Protein AF-A0A7Y2DMA3-F1 (afdb_monomer)

Radius of gyration: 17.91 Å; Cα contacts (8 Å, |Δi|>4): 39; chains: 1; bounding box: 34×52×36 Å

Foldseek 3Di:
DDPVVVVVVVVVVVVVVVVVVVVVVVPPPLVPDDPVSSVVLCVVQVVLVFDSVLLVVLVVVVVPPPPPPPPDDDVVSSSVSRVVVVVVVVVD

Secondary structure (DSSP, 8-state):
--HHHHHHHHHHHHHHHHHHHHHHHGGGGGGGS-HHHHHHHHHHHHHTTS-HHHHHHHHHHHHT-TT-TTS---HHHHHHHHHHHHHHHHT-

Solvent-accessible surface area (backbone atoms only — not comparable to full-atom va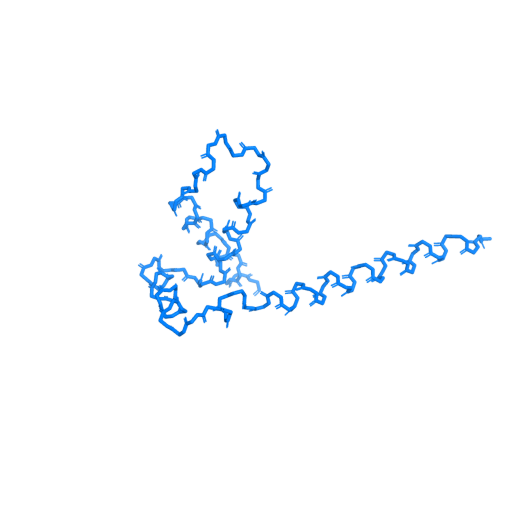lues): 5336 Å² total; per-residue (Å²): 137,64,73,67,60,56,52,53,52,52,52,52,52,52,50,52,50,50,48,50,49,50,56,60,65,52,72,44,69,60,70,73,42,58,72,68,60,36,51,50,48,49,49,52,20,58,76,70,75,35,56,55,67,29,43,54,52,32,47,53,53,60,76,66,44,90,76,58,93,74,79,74,80,59,65,65,62,32,51,57,46,10,44,53,49,48,56,57,54,77,74,103

Sequence (92 aa):
MSAVSAARAADSFSRASELARRLRRRKALHACLGEAAHQDWHRFAATNGVSLNAVLESLAIELNRDDAPNGTVDLAVIIDRSRAIDLLRDRG

pLDDT: mean 73.74, std 16.6, range [48.78, 96.19]

Mean predicted aligned error: 12.56 Å

Structure (mmCIF, N/CA/C/O backbone):
data_AF-A0A7Y2DMA3-F1
#
_entry.id   AF-A0A7Y2DMA3-F1
#
loop_
_atom_site.group_PDB
_atom_site.id
_atom_site.type_symbol
_atom_site.label_atom_id
_atom_site.label_alt_id
_atom_site.label_comp_id
_atom_site.label_asym_id
_atom_site.label_entity_id
_atom_site.label_seq_id
_atom_site.pdbx_PDB_ins_code
_atom_site.Cartn_x
_atom_site.Cartn_y
_atom_site.Cartn_z
_atom_site.occupancy
_atom_site.B_iso_or_equiv
_atom_site.auth_seq_id
_atom_site.auth_comp_id
_atom_site.auth_asym_id
_atom_site.auth_atom_id
_atom_site.pdbx_PDB_model_num
ATOM 1 N N . MET A 1 1 ? -16.789 -41.663 20.327 1.00 50.81 1 MET A N 1
ATOM 2 C CA . MET A 1 1 ? -16.281 -40.410 19.722 1.00 50.81 1 MET A CA 1
ATOM 3 C C . MET A 1 1 ? -15.128 -40.775 18.797 1.00 50.81 1 MET A C 1
ATOM 5 O O . MET A 1 1 ? -14.153 -41.345 19.261 1.00 50.81 1 MET A O 1
ATOM 9 N N . SER A 1 2 ? -15.326 -40.614 17.485 1.00 52.78 2 SER A N 1
ATOM 10 C CA . SER A 1 2 ? -14.548 -41.290 16.432 1.00 52.78 2 SER A CA 1
ATOM 11 C C . SER A 1 2 ? -13.199 -40.614 16.146 1.00 52.78 2 SER A C 1
ATOM 13 O O . SER A 1 2 ? -13.142 -39.394 15.978 1.00 52.78 2 SER A O 1
ATOM 15 N N . ALA A 1 3 ? -12.132 -41.415 16.024 1.00 57.88 3 ALA A N 1
ATOM 16 C CA . ALA A 1 3 ? -10.752 -40.995 15.736 1.00 57.88 3 ALA A CA 1
ATOM 17 C C . ALA A 1 3 ? -10.610 -40.131 14.462 1.00 57.88 3 ALA A C 1
ATOM 19 O O . ALA A 1 3 ? -9.697 -39.315 14.346 1.00 57.88 3 ALA A O 1
ATOM 20 N N . VAL A 1 4 ? -11.567 -40.238 13.536 1.00 58.94 4 VAL A N 1
ATOM 21 C CA . VAL A 1 4 ? -11.628 -39.455 12.290 1.00 58.94 4 VAL A CA 1
ATOM 22 C C . VAL A 1 4 ? -11.849 -37.956 12.550 1.00 58.94 4 VAL A C 1
ATOM 24 O O . VAL A 1 4 ? -11.324 -37.115 11.819 1.00 58.94 4 VAL A O 1
ATOM 27 N N . SER A 1 5 ? -12.583 -37.595 13.610 1.00 55.69 5 SER A N 1
ATOM 28 C CA . SER A 1 5 ? -12.834 -36.187 13.961 1.00 55.69 5 SER A CA 1
ATOM 29 C C . SER A 1 5 ? -11.592 -35.514 14.549 1.00 55.69 5 SER A C 1
ATOM 31 O O . SER A 1 5 ? -11.344 -34.339 14.282 1.00 55.69 5 SER A O 1
ATOM 33 N N . ALA A 1 6 ? -10.787 -36.265 15.305 1.00 55.03 6 ALA A N 1
ATOM 34 C CA . ALA A 1 6 ? -9.524 -35.782 15.858 1.00 55.03 6 ALA A CA 1
ATOM 35 C C . ALA A 1 6 ? -8.471 -35.570 14.754 1.00 55.03 6 ALA A C 1
ATOM 37 O O . ALA A 1 6 ? -7.772 -34.559 14.755 1.00 55.03 6 ALA A O 1
ATOM 38 N N . ALA A 1 7 ? -8.421 -36.463 13.759 1.00 57.09 7 ALA A N 1
ATOM 39 C CA . ALA A 1 7 ? -7.512 -36.340 12.618 1.00 57.09 7 ALA A CA 1
ATOM 40 C C . ALA A 1 7 ? -7.808 -35.107 11.740 1.00 57.09 7 ALA A C 1
ATOM 42 O O . ALA A 1 7 ? -6.887 -34.400 11.334 1.00 57.09 7 ALA A O 1
ATOM 43 N N . ARG A 1 8 ? -9.089 -34.787 11.494 1.00 51.34 8 ARG A N 1
ATOM 44 C CA . ARG A 1 8 ? -9.482 -33.573 10.749 1.00 51.34 8 ARG A CA 1
ATOM 45 C C . ARG A 1 8 ? -9.157 -32.277 11.498 1.00 51.34 8 ARG A C 1
ATOM 47 O O . ARG A 1 8 ? -8.752 -31.296 10.872 1.00 51.34 8 ARG A O 1
ATOM 54 N N . ALA A 1 9 ? -9.308 -32.270 12.822 1.00 51.28 9 ALA A N 1
ATOM 55 C CA . ALA A 1 9 ? -8.950 -31.122 13.654 1.00 51.28 9 ALA A CA 1
ATOM 56 C C . ALA A 1 9 ? -7.430 -30.871 13.657 1.00 51.28 9 ALA A C 1
ATOM 58 O O . ALA A 1 9 ? -6.993 -29.727 13.534 1.00 51.28 9 ALA A O 1
ATOM 59 N N . ALA A 1 10 ? -6.626 -31.938 13.709 1.00 56.50 10 ALA A N 1
ATOM 60 C CA . ALA A 1 10 ? -5.168 -31.854 13.633 1.00 56.50 10 ALA A CA 1
ATOM 61 C C . ALA A 1 10 ? -4.671 -31.340 12.266 1.00 56.50 10 ALA A C 1
ATOM 63 O O . ALA A 1 10 ? -3.798 -30.473 12.223 1.00 56.50 10 ALA A O 1
ATOM 64 N N . ASP A 1 11 ? -5.266 -31.794 11.154 1.00 63.44 11 ASP A N 1
ATOM 65 C CA . ASP A 1 11 ? -4.929 -31.312 9.801 1.00 63.44 11 ASP A CA 1
ATOM 66 C C . ASP A 1 11 ? -5.259 -29.817 9.627 1.00 63.44 11 ASP A C 1
ATOM 68 O O . ASP A 1 11 ? -4.475 -29.045 9.071 1.00 63.44 11 ASP A O 1
ATOM 72 N N . SER A 1 12 ? -6.381 -29.373 10.198 1.00 50.47 12 SER A N 1
ATOM 73 C CA . SER A 1 12 ? -6.809 -27.967 10.163 1.00 50.47 12 SER A CA 1
ATOM 74 C C . SER A 1 12 ? -5.853 -27.050 10.939 1.00 50.47 12 SER A C 1
ATOM 76 O O . SER A 1 12 ? -5.512 -25.964 10.467 1.00 50.47 12 SER A O 1
ATOM 78 N N . PHE A 1 13 ? -5.355 -27.504 12.094 1.00 53.16 13 PHE A N 1
ATOM 79 C CA . PHE A 1 13 ? -4.369 -26.772 12.895 1.00 53.16 13 PHE A CA 1
ATOM 80 C C . PHE A 1 13 ? -2.984 -26.726 12.223 1.00 53.16 13 PHE A C 1
ATOM 82 O O . PHE A 1 13 ? -2.313 -25.689 12.237 1.00 53.16 13 PHE A O 1
ATOM 89 N N . SER A 1 14 ? -2.576 -27.815 11.561 1.00 64.81 14 SER A N 1
ATOM 90 C CA . SER A 1 14 ? -1.334 -27.871 10.774 1.00 64.81 14 SER A CA 1
ATOM 91 C C . SER A 1 14 ? -1.369 -26.890 9.600 1.00 64.81 14 SER A C 1
ATOM 93 O O . SER A 1 14 ? -0.444 -26.104 9.397 1.00 64.81 14 SER A O 1
ATOM 95 N N . ARG A 1 15 ? -2.489 -26.840 8.869 1.00 55.88 15 ARG A N 1
ATOM 96 C CA . ARG A 1 15 ? -2.674 -25.877 7.775 1.00 55.88 15 ARG A CA 1
ATOM 97 C C . ARG A 1 15 ? -2.707 -24.437 8.277 1.00 55.88 15 ARG A C 1
ATOM 99 O O . ARG A 1 15 ? -2.059 -23.585 7.678 1.00 55.88 15 ARG A O 1
ATOM 106 N N . ALA A 1 16 ? -3.399 -24.156 9.382 1.00 50.84 16 ALA A N 1
ATOM 107 C CA . ALA A 1 16 ? -3.456 -22.815 9.966 1.00 50.84 16 ALA A CA 1
ATOM 108 C C . ALA A 1 16 ? -2.079 -22.322 10.449 1.00 50.84 16 ALA A C 1
ATOM 110 O O . ALA A 1 16 ? -1.723 -21.164 10.231 1.00 50.84 16 ALA A O 1
ATOM 111 N N . SER A 1 17 ? -1.270 -23.200 11.048 1.00 54.59 17 SER A N 1
ATOM 112 C CA . SER A 1 17 ? 0.086 -22.877 11.513 1.00 54.59 17 SER A CA 1
ATOM 113 C C . SER A 1 17 ? 1.093 -22.741 10.365 1.00 54.59 17 SER A C 1
ATOM 115 O O . SER A 1 17 ? 1.923 -21.832 10.385 1.00 54.59 17 SER A O 1
ATOM 117 N N . GLU A 1 18 ? 0.983 -23.552 9.311 1.00 57.41 18 GLU A N 1
ATOM 118 C CA . GLU A 1 18 ? 1.750 -23.390 8.071 1.00 57.41 18 GLU A CA 1
ATOM 119 C C . GLU A 1 18 ? 1.392 -22.078 7.361 1.00 57.41 18 GLU A C 1
ATOM 121 O O . GLU A 1 18 ? 2.281 -21.350 6.913 1.00 57.41 18 GLU A O 1
ATOM 126 N N . LEU A 1 19 ? 0.106 -21.730 7.311 1.00 55.25 19 LEU A N 1
ATOM 127 C CA . LEU A 1 19 ? -0.379 -20.489 6.718 1.00 55.25 19 LEU A CA 1
ATOM 128 C C . LEU A 1 19 ? 0.079 -19.284 7.549 1.00 55.25 19 LEU A C 1
ATOM 130 O O . LEU A 1 19 ? 0.646 -18.354 6.987 1.00 55.25 19 LEU A O 1
ATOM 134 N N . ALA A 1 20 ? 0.002 -19.346 8.881 1.00 52.31 20 ALA A N 1
ATOM 135 C CA . ALA A 1 20 ? 0.574 -18.338 9.774 1.00 52.31 20 ALA A CA 1
ATOM 136 C C . ALA A 1 20 ? 2.102 -18.221 9.630 1.00 52.31 20 ALA A C 1
ATOM 138 O O . ALA A 1 20 ? 2.640 -17.116 9.660 1.00 52.31 20 ALA A O 1
ATOM 139 N N . ARG A 1 21 ? 2.825 -19.328 9.418 1.00 54.00 21 ARG A N 1
ATOM 140 C CA . ARG A 1 21 ? 4.276 -19.334 9.165 1.00 54.00 21 ARG A CA 1
ATOM 141 C C . ARG A 1 21 ? 4.617 -18.739 7.798 1.00 54.00 21 ARG A C 1
ATOM 143 O O . ARG A 1 21 ? 5.582 -17.987 7.698 1.00 54.00 21 ARG A O 1
ATOM 150 N N . ARG A 1 22 ? 3.824 -19.020 6.760 1.00 55.94 22 ARG A N 1
ATOM 151 C CA . ARG A 1 22 ? 3.944 -18.402 5.428 1.00 55.94 22 ARG A CA 1
ATOM 152 C C . ARG A 1 22 ? 3.619 -16.913 5.477 1.00 55.94 22 ARG A C 1
ATOM 154 O O . ARG A 1 22 ? 4.384 -16.132 4.933 1.00 55.94 22 ARG A O 1
ATOM 161 N N . LEU A 1 23 ? 2.572 -16.506 6.192 1.00 52.12 23 LEU A N 1
ATOM 162 C CA . LEU A 1 23 ? 2.242 -15.100 6.439 1.00 52.12 23 LEU A CA 1
ATOM 163 C C . LEU A 1 23 ? 3.333 -14.396 7.269 1.00 52.12 23 LEU A C 1
ATOM 165 O O . LEU A 1 23 ? 3.701 -13.269 6.961 1.00 52.12 23 LEU A O 1
ATOM 169 N N . ARG A 1 24 ? 3.945 -15.075 8.251 1.00 53.28 24 ARG A N 1
ATOM 170 C CA . ARG A 1 24 ? 5.125 -14.568 8.979 1.00 53.28 24 ARG A CA 1
ATOM 171 C C . ARG A 1 24 ? 6.388 -14.508 8.115 1.00 53.28 24 ARG A C 1
ATOM 173 O O . ARG A 1 24 ? 7.225 -13.657 8.371 1.00 53.28 24 ARG A O 1
ATOM 180 N N . ARG A 1 25 ? 6.539 -15.368 7.101 1.00 52.44 25 ARG A N 1
ATOM 181 C CA . ARG A 1 25 ? 7.618 -15.290 6.094 1.00 52.44 25 ARG A CA 1
ATOM 182 C C . ARG A 1 25 ? 7.341 -14.254 5.001 1.00 52.44 25 ARG A C 1
ATOM 184 O O . ARG A 1 25 ? 8.285 -13.711 4.449 1.00 52.44 25 ARG A O 1
ATOM 191 N N . ARG A 1 26 ? 6.074 -13.900 4.755 1.00 50.03 26 ARG A N 1
ATOM 192 C CA . ARG A 1 26 ? 5.668 -12.716 3.974 1.00 50.03 26 ARG A CA 1
ATOM 193 C C . ARG A 1 26 ? 5.964 -11.392 4.692 1.00 50.03 26 ARG A C 1
ATOM 195 O O . ARG A 1 26 ? 5.640 -10.346 4.141 1.00 50.03 26 ARG A O 1
ATOM 202 N N . LYS A 1 27 ? 6.588 -11.403 5.883 1.00 49.56 27 LYS A N 1
ATOM 203 C CA . LYS A 1 27 ? 6.879 -10.185 6.660 1.00 49.56 27 LYS A CA 1
ATOM 204 C C . LYS A 1 27 ? 7.768 -9.155 5.969 1.00 49.56 27 LYS A C 1
ATOM 206 O O . LYS A 1 27 ? 7.847 -8.054 6.489 1.00 49.56 27 LYS A O 1
ATOM 211 N N . ALA A 1 28 ? 8.350 -9.434 4.808 1.00 62.62 28 ALA A N 1
ATOM 212 C CA . ALA A 1 28 ? 8.791 -8.353 3.941 1.00 62.62 28 ALA A CA 1
ATOM 213 C C . ALA A 1 28 ? 8.920 -8.826 2.492 1.00 62.62 28 ALA A C 1
ATOM 215 O O . ALA A 1 28 ? 10.020 -9.077 2.015 1.00 62.62 28 ALA A O 1
ATOM 216 N N . LEU A 1 29 ? 7.805 -8.915 1.755 1.00 59.38 29 LEU A N 1
ATOM 217 C CA . LEU A 1 29 ? 7.885 -8.975 0.283 1.00 59.38 29 LEU A CA 1
ATOM 218 C C . LEU A 1 29 ? 8.750 -7.822 -0.269 1.00 59.38 29 LEU A C 1
ATOM 220 O O . LEU A 1 29 ? 9.497 -8.015 -1.221 1.00 59.38 29 LEU A O 1
ATOM 224 N N . HIS A 1 30 ? 8.725 -6.662 0.396 1.00 62.94 30 HIS A N 1
ATOM 225 C CA . HIS A 1 30 ? 9.582 -5.517 0.090 1.00 62.94 30 HIS A CA 1
ATOM 226 C C . HIS A 1 30 ? 11.075 -5.732 0.410 1.00 62.94 30 HIS A C 1
ATOM 228 O O . HIS A 1 30 ? 11.902 -5.069 -0.199 1.00 62.94 30 HIS A O 1
ATOM 234 N N . ALA A 1 31 ? 11.447 -6.666 1.295 1.00 63.59 31 ALA A N 1
ATOM 235 C CA . ALA A 1 31 ? 12.854 -7.004 1.559 1.00 63.59 31 ALA A CA 1
ATOM 236 C C . ALA A 1 31 ? 13.445 -7.957 0.509 1.00 63.59 31 ALA A C 1
ATOM 238 O O . ALA A 1 31 ? 14.647 -8.204 0.505 1.00 63.59 31 ALA A O 1
ATOM 239 N N . CYS A 1 32 ? 12.612 -8.510 -0.377 1.00 63.72 32 CYS A N 1
ATOM 240 C CA . CYS A 1 32 ? 13.075 -9.238 -1.5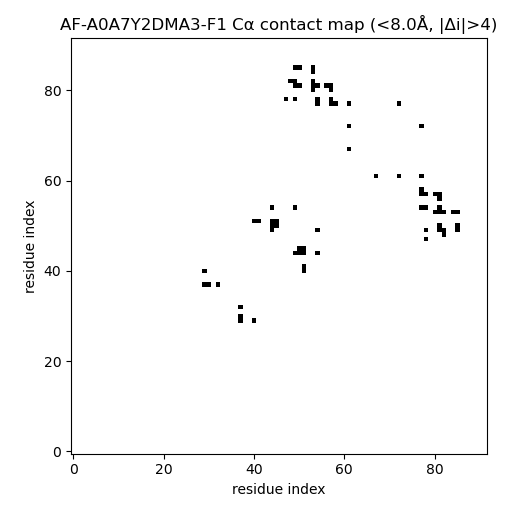57 1.00 63.72 32 CYS A CA 1
ATOM 241 C C . CYS A 1 32 ? 13.362 -8.302 -2.745 1.00 63.72 32 CYS A C 1
ATOM 243 O O . CYS A 1 32 ? 13.760 -8.778 -3.807 1.00 63.72 32 CYS A O 1
ATOM 245 N N . LEU A 1 33 ? 13.143 -6.992 -2.586 1.00 74.62 33 LEU A N 1
ATOM 246 C CA . LEU A 1 33 ? 13.501 -5.981 -3.574 1.00 74.62 33 LEU A CA 1
ATOM 247 C C . LEU A 1 33 ? 14.985 -5.621 -3.441 1.00 74.62 33 LEU A C 1
ATOM 249 O O . LEU A 1 33 ? 15.552 -5.666 -2.351 1.00 74.62 33 LEU A O 1
ATOM 253 N N . GLY A 1 34 ? 15.615 -5.226 -4.549 1.00 80.38 34 GLY A N 1
ATOM 254 C CA . GLY A 1 34 ? 16.927 -4.580 -4.480 1.00 80.38 34 GLY A CA 1
ATOM 255 C C . GLY A 1 34 ? 16.849 -3.276 -3.678 1.00 80.38 34 GLY A C 1
ATOM 256 O O . GLY A 1 34 ? 15.798 -2.637 -3.646 1.00 80.38 34 GLY A O 1
ATOM 257 N N . GLU A 1 35 ? 17.962 -2.860 -3.071 1.00 83.56 35 GLU A N 1
ATOM 258 C CA . GLU A 1 35 ? 18.026 -1.703 -2.160 1.00 83.56 35 GLU A CA 1
ATOM 259 C C . GLU A 1 35 ? 17.377 -0.434 -2.739 1.00 83.56 35 GLU A C 1
ATOM 261 O O . GLU A 1 35 ? 16.588 0.225 -2.068 1.00 83.56 35 GLU A O 1
ATOM 266 N N . ALA A 1 36 ? 17.627 -0.128 -4.016 1.00 83.25 36 ALA A N 1
ATOM 267 C CA . ALA A 1 36 ? 17.025 1.028 -4.683 1.00 83.25 36 ALA A CA 1
ATOM 268 C C . ALA A 1 36 ? 15.488 0.940 -4.735 1.00 83.25 36 ALA A C 1
ATOM 270 O O . ALA A 1 36 ? 14.793 1.876 -4.349 1.00 83.25 36 ALA A O 1
ATOM 271 N N . ALA A 1 37 ? 14.951 -0.215 -5.136 1.00 84.12 37 ALA A N 1
ATOM 272 C CA . ALA A 1 37 ? 13.509 -0.433 -5.197 1.00 84.12 37 ALA A CA 1
ATOM 273 C C . ALA A 1 37 ? 12.876 -0.433 -3.796 1.00 84.12 37 ALA A C 1
ATOM 275 O O . ALA A 1 37 ? 11.783 0.095 -3.610 1.00 84.12 37 ALA A O 1
ATOM 276 N N . HIS A 1 38 ? 13.576 -0.969 -2.797 1.00 83.56 38 HIS A N 1
ATOM 277 C CA . HIS A 1 38 ? 13.144 -0.912 -1.406 1.00 83.56 38 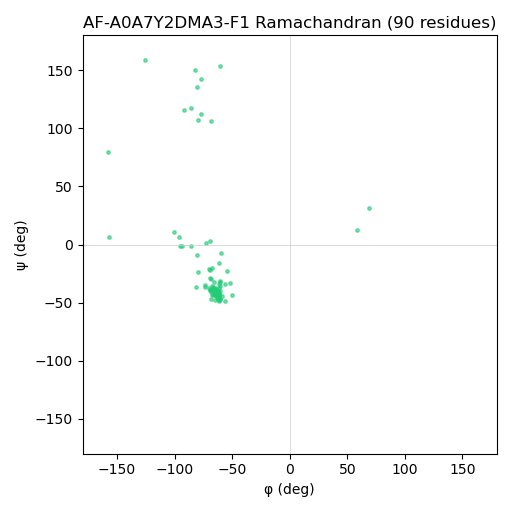HIS A CA 1
ATOM 278 C C . HIS A 1 38 ? 13.017 0.540 -0.909 1.00 83.56 38 HIS A C 1
ATOM 280 O O . HIS A 1 38 ? 11.982 0.921 -0.354 1.00 83.56 38 HIS A O 1
ATOM 286 N N . GLN A 1 39 ? 14.021 1.380 -1.178 1.00 87.12 39 GLN A N 1
ATOM 287 C CA . GLN A 1 39 ? 14.001 2.800 -0.822 1.00 87.12 39 GLN A CA 1
ATOM 288 C C . GLN A 1 39 ? 12.913 3.582 -1.562 1.00 87.12 39 GLN A C 1
ATOM 290 O O . GLN A 1 39 ? 12.259 4.430 -0.956 1.00 87.12 39 GLN A O 1
ATOM 295 N N . ASP A 1 40 ? 12.677 3.292 -2.842 1.00 91.12 40 ASP A N 1
ATOM 296 C CA . ASP A 1 40 ? 11.635 3.965 -3.620 1.00 91.12 40 ASP A CA 1
ATOM 297 C C . ASP A 1 40 ? 10.233 3.656 -3.087 1.00 91.12 40 ASP A C 1
AT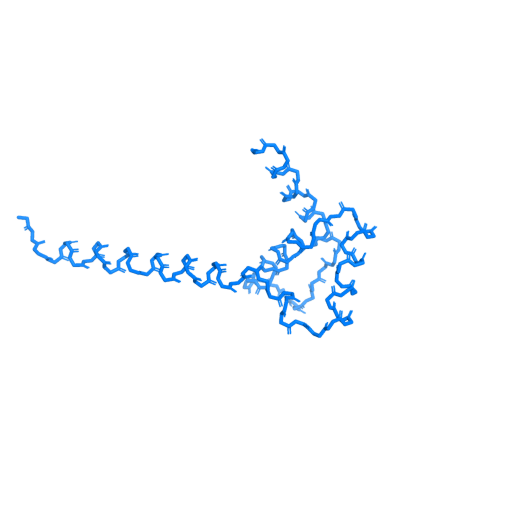OM 299 O O . ASP A 1 40 ? 9.398 4.556 -2.988 1.00 91.12 40 ASP A O 1
ATOM 303 N N . TRP A 1 41 ? 9.981 2.418 -2.657 1.00 89.00 41 TRP A N 1
ATOM 304 C CA . TRP A 1 41 ? 8.713 2.041 -2.028 1.00 89.00 41 TRP A CA 1
ATOM 305 C C . TRP A 1 41 ? 8.521 2.722 -0.669 1.00 89.00 41 TRP A C 1
ATOM 307 O O . TRP A 1 41 ? 7.424 3.192 -0.358 1.00 89.00 41 TRP A O 1
ATOM 317 N N . HIS A 1 42 ? 9.588 2.839 0.125 1.00 91.44 42 HIS A N 1
ATOM 318 C CA . HIS A 1 42 ? 9.558 3.615 1.364 1.00 91.44 42 HIS A CA 1
ATOM 319 C C . HIS A 1 42 ? 9.300 5.103 1.111 1.00 91.44 42 HIS A C 1
ATOM 321 O O . HIS A 1 42 ? 8.467 5.701 1.794 1.00 91.44 42 HIS A O 1
ATOM 327 N N . ARG A 1 43 ? 9.966 5.693 0.112 1.00 93.94 43 ARG A N 1
ATOM 328 C CA . ARG A 1 43 ? 9.754 7.088 -0.289 1.00 93.94 43 ARG A CA 1
ATOM 329 C C . ARG A 1 43 ? 8.313 7.303 -0.737 1.00 93.94 43 ARG A C 1
ATOM 331 O O . ARG A 1 43 ? 7.676 8.234 -0.265 1.00 93.94 43 ARG A O 1
ATOM 338 N N . PHE A 1 44 ? 7.783 6.415 -1.577 1.00 93.00 44 PHE A N 1
ATOM 339 C CA . PHE A 1 44 ? 6.397 6.461 -2.034 1.00 93.00 44 PHE A CA 1
ATOM 340 C C . PHE A 1 44 ? 5.403 6.452 -0.865 1.00 93.00 44 PHE A C 1
ATOM 342 O O . PHE A 1 44 ? 4.505 7.294 -0.814 1.00 93.00 44 PHE A O 1
ATOM 349 N N . ALA A 1 45 ? 5.574 5.537 0.091 1.00 92.69 45 ALA A N 1
ATOM 350 C CA . ALA A 1 45 ? 4.702 5.450 1.257 1.00 92.69 45 ALA A CA 1
ATOM 351 C C . ALA A 1 45 ? 4.769 6.737 2.104 1.00 92.69 45 ALA A C 1
ATOM 353 O O . ALA A 1 45 ? 3.736 7.332 2.418 1.00 92.69 45 ALA A O 1
ATOM 354 N N . ALA A 1 46 ? 5.984 7.232 2.367 1.00 94.56 46 ALA A N 1
ATOM 355 C CA . ALA A 1 46 ? 6.209 8.467 3.115 1.00 94.56 46 ALA A CA 1
ATOM 356 C C . ALA A 1 46 ? 5.595 9.699 2.427 1.00 94.56 46 ALA A C 1
ATOM 358 O O . ALA A 1 46 ? 4.933 10.497 3.086 1.00 94.56 46 ALA A O 1
ATOM 359 N N . THR A 1 47 ? 5.743 9.833 1.105 1.00 96.19 47 THR A N 1
ATOM 360 C CA . THR A 1 47 ? 5.152 10.933 0.323 1.00 96.19 47 THR A CA 1
ATOM 361 C C . THR A 1 47 ? 3.626 10.961 0.418 1.00 96.19 47 THR A C 1
ATOM 363 O O . THR A 1 47 ? 3.032 12.035 0.392 1.00 96.19 47 THR A O 1
ATOM 366 N N . ASN A 1 48 ? 2.985 9.801 0.565 1.00 94.38 48 ASN A N 1
ATOM 367 C CA . ASN A 1 48 ? 1.529 9.690 0.663 1.00 94.38 48 ASN A CA 1
ATOM 368 C C . ASN A 1 48 ? 1.001 9.680 2.110 1.00 94.38 48 ASN A C 1
ATOM 370 O O . ASN A 1 48 ? -0.217 9.628 2.313 1.00 94.38 48 ASN A O 1
ATOM 374 N N . GLY A 1 49 ? 1.897 9.751 3.101 1.00 94.94 49 GLY A N 1
ATOM 375 C CA . GLY A 1 49 ? 1.553 9.745 4.523 1.00 94.94 49 GLY A CA 1
ATOM 376 C C . GLY A 1 49 ? 0.998 8.407 5.015 1.00 94.94 49 GLY A C 1
ATOM 377 O O . GLY A 1 49 ? 0.144 8.399 5.896 1.00 94.94 49 GLY A O 1
ATOM 378 N N . VAL A 1 50 ? 1.436 7.291 4.426 1.00 95.12 50 VAL A N 1
ATOM 379 C CA . VAL A 1 50 ? 0.995 5.931 4.781 1.00 95.12 50 VAL A CA 1
ATOM 380 C C . VAL A 1 50 ? 2.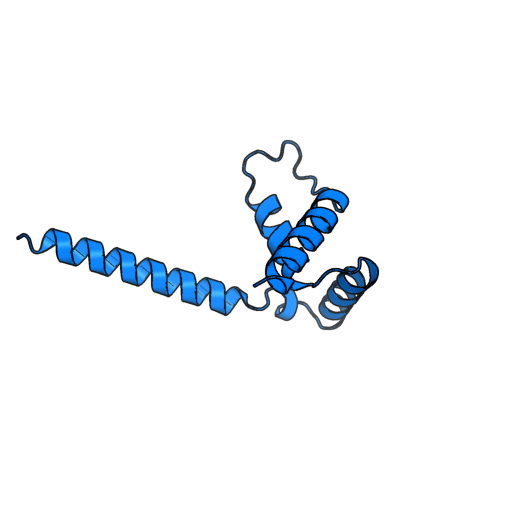188 5.035 5.099 1.00 95.12 50 VAL A C 1
ATOM 382 O O . VAL A 1 50 ? 3.314 5.292 4.668 1.00 95.12 50 VAL A O 1
ATOM 385 N N . SER A 1 51 ? 1.960 3.952 5.837 1.00 92.44 51 SER A N 1
ATOM 386 C CA . SER A 1 51 ? 2.982 2.940 6.078 1.00 92.44 51 SER A CA 1
ATOM 387 C C . SER A 1 51 ? 3.162 2.036 4.856 1.00 92.44 51 SER A C 1
ATOM 389 O O . SER A 1 51 ? 2.202 1.626 4.198 1.00 92.44 51 SER A O 1
ATOM 391 N N . LEU A 1 52 ? 4.410 1.646 4.572 1.00 90.44 52 LEU A N 1
ATOM 392 C CA . LEU A 1 52 ? 4.717 0.689 3.501 1.00 90.44 52 LEU A CA 1
ATOM 393 C C . LEU A 1 52 ? 3.964 -0.642 3.690 1.00 90.44 52 LEU A C 1
ATOM 395 O O . LEU A 1 52 ? 3.545 -1.275 2.722 1.00 90.44 52 LEU A O 1
ATOM 399 N N . ASN A 1 53 ? 3.752 -1.056 4.941 1.00 89.25 53 ASN A N 1
ATOM 400 C CA . ASN A 1 53 ? 3.016 -2.278 5.236 1.00 89.25 53 ASN A CA 1
ATOM 401 C C . ASN A 1 53 ? 1.524 -2.160 4.867 1.00 89.25 53 ASN A C 1
ATOM 403 O O . ASN A 1 53 ? 0.956 -3.105 4.329 1.00 89.25 53 ASN A O 1
ATOM 407 N N . ALA A 1 54 ? 0.893 -1.004 5.099 1.00 89.94 54 ALA A N 1
ATOM 408 C CA . ALA A 1 54 ? -0.487 -0.762 4.677 1.00 89.94 54 ALA A CA 1
ATOM 409 C C . ALA A 1 54 ? -0.643 -0.705 3.146 1.00 89.94 54 ALA A C 1
ATOM 411 O O . ALA A 1 54 ? -1.626 -1.228 2.614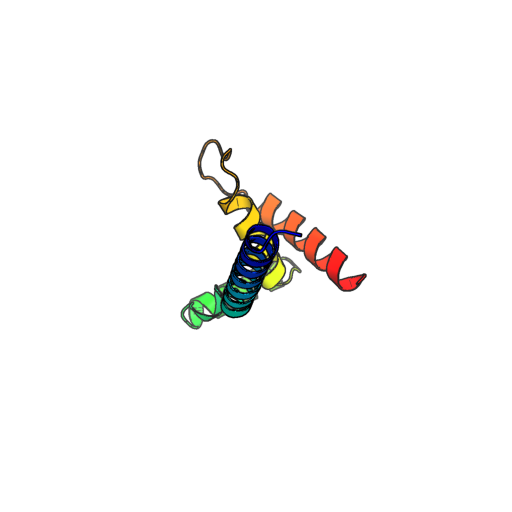 1.00 89.94 54 ALA A O 1
ATOM 412 N N . VAL A 1 55 ? 0.353 -0.161 2.435 1.00 90.62 55 VAL A N 1
ATOM 413 C CA . VAL A 1 55 ? 0.407 -0.185 0.960 1.00 90.62 55 VAL A CA 1
ATOM 414 C C . VAL A 1 55 ? 0.450 -1.618 0.436 1.00 90.62 55 VAL A C 1
ATOM 416 O O . VAL A 1 55 ? -0.340 -1.987 -0.432 1.00 90.62 55 VAL A O 1
ATOM 419 N N . LEU A 1 56 ? 1.330 -2.452 0.994 1.00 87.94 56 LEU A N 1
ATOM 420 C CA . LEU A 1 56 ? 1.460 -3.856 0.599 1.00 87.94 56 LEU A CA 1
ATOM 421 C C . LEU A 1 56 ? 0.191 -4.667 0.866 1.00 87.94 56 LEU A C 1
ATOM 423 O O . LEU A 1 56 ? -0.190 -5.497 0.043 1.00 87.94 56 LEU A O 1
ATOM 427 N N . GLU A 1 57 ? -0.477 -4.427 1.991 1.00 86.81 57 GLU A N 1
ATOM 428 C CA . GLU A 1 57 ? -1.742 -5.094 2.308 1.00 86.81 57 GLU A CA 1
ATOM 429 C C . GLU A 1 57 ? -2.874 -4.649 1.384 1.00 86.81 57 GLU A C 1
ATOM 431 O O . GLU A 1 57 ? -3.623 -5.490 0.889 1.00 86.81 57 GLU A O 1
ATOM 436 N N . SER A 1 58 ? -2.955 -3.355 1.072 1.00 89.06 58 SER A N 1
ATOM 437 C CA . SER A 1 58 ? -3.935 -2.832 0.116 1.00 89.06 58 SER A CA 1
ATOM 438 C C . SER A 1 58 ? -3.736 -3.424 -1.279 1.00 89.06 58 SER A C 1
ATOM 440 O O . SER A 1 58 ? -4.707 -3.864 -1.896 1.00 89.06 58 SER A O 1
ATOM 442 N N . LEU A 1 59 ? -2.482 -3.506 -1.741 1.00 85.94 59 LEU A N 1
ATOM 443 C CA . LEU A 1 59 ? -2.120 -4.146 -3.008 1.00 85.94 59 LEU A CA 1
ATOM 444 C C . LEU A 1 59 ? -2.457 -5.635 -3.004 1.00 85.94 59 LEU A C 1
ATOM 446 O O . LEU A 1 59 ? -3.009 -6.135 -3.977 1.00 85.94 59 LEU A O 1
ATOM 450 N N . ALA A 1 60 ? -2.173 -6.347 -1.912 1.00 83.56 60 ALA A N 1
ATOM 451 C CA . ALA A 1 60 ? -2.521 -7.758 -1.800 1.00 83.56 60 ALA A CA 1
ATOM 452 C C . ALA A 1 60 ? -4.037 -7.984 -1.902 1.00 83.56 60 ALA A C 1
ATOM 454 O O . ALA A 1 60 ? -4.455 -8.982 -2.478 1.00 83.56 60 ALA A O 1
ATOM 455 N N . ILE A 1 61 ? -4.863 -7.078 -1.373 1.00 82.88 61 ILE A N 1
ATOM 456 C CA . ILE A 1 61 ? -6.323 -7.172 -1.506 1.00 82.88 61 ILE A CA 1
ATOM 457 C C . ILE A 1 61 ? -6.752 -6.948 -2.960 1.00 82.88 61 ILE A C 1
ATOM 459 O O . ILE A 1 61 ? -7.541 -7.735 -3.470 1.00 82.88 61 ILE A O 1
ATOM 463 N N . GLU A 1 62 ? -6.229 -5.921 -3.637 1.00 81.12 62 GLU A N 1
ATOM 464 C CA . GLU A 1 62 ? -6.577 -5.672 -5.047 1.00 81.12 62 GLU A CA 1
ATOM 465 C C . GLU A 1 62 ? -6.098 -6.794 -5.976 1.00 81.12 62 GLU A C 1
ATOM 467 O O . GLU A 1 62 ? -6.836 -7.208 -6.860 1.00 81.12 62 GLU A O 1
ATOM 472 N N . LEU A 1 63 ? -4.907 -7.353 -5.747 1.00 76.50 63 LEU A N 1
ATOM 473 C CA . LEU A 1 63 ? -4.380 -8.461 -6.552 1.00 76.50 63 LEU A CA 1
ATOM 474 C C . LEU A 1 63 ? -5.127 -9.787 -6.337 1.00 76.50 63 LEU A C 1
ATOM 476 O O . LEU A 1 63 ? -5.033 -10.669 -7.183 1.00 76.50 63 LEU A O 1
ATOM 480 N N . ASN A 1 64 ? -5.839 -9.944 -5.216 1.00 74.56 64 ASN A N 1
ATOM 481 C CA . ASN A 1 64 ? -6.683 -11.114 -4.940 1.00 74.56 64 ASN A CA 1
ATOM 482 C C . ASN A 1 64 ? -8.160 -10.883 -5.304 1.00 74.56 64 ASN A C 1
ATOM 484 O O . ASN A 1 64 ? -9.000 -11.720 -4.978 1.00 74.56 64 ASN A O 1
ATOM 488 N N . ARG A 1 65 ? -8.513 -9.753 -5.931 1.00 72.81 65 ARG A N 1
ATOM 489 C CA . ARG A 1 65 ? -9.862 -9.557 -6.467 1.00 72.81 65 ARG A CA 1
ATOM 490 C C . ARG A 1 65 ? -9.974 -10.275 -7.808 1.00 72.81 65 ARG A C 1
ATOM 492 O O . ARG A 1 65 ? -9.463 -9.791 -8.812 1.00 72.81 65 ARG A O 1
ATOM 499 N N . ASP A 1 66 ? -10.700 -11.390 -7.809 1.00 62.97 66 ASP A N 1
ATOM 500 C CA . ASP A 1 66 ? -11.015 -12.173 -9.013 1.00 62.97 66 ASP A CA 1
ATOM 501 C C . ASP A 1 66 ? -11.837 -11.376 -10.054 1.00 62.97 66 ASP A C 1
ATOM 503 O O . ASP A 1 66 ? -11.872 -11.736 -11.227 1.00 62.97 66 ASP A O 1
ATOM 507 N N . ASP A 1 67 ? -12.440 -10.252 -9.645 1.00 57.28 67 ASP A N 1
ATOM 508 C CA . ASP A 1 67 ? -13.376 -9.457 -10.449 1.00 57.28 67 ASP A CA 1
ATOM 509 C C . ASP A 1 67 ? -12.769 -8.199 -11.102 1.00 57.28 67 ASP A C 1
ATOM 511 O O . ASP A 1 67 ? -13.514 -7.350 -11.592 1.00 57.28 67 ASP A O 1
ATOM 515 N N . ALA A 1 68 ? -11.444 -8.004 -11.098 1.00 56.94 68 ALA A N 1
ATOM 516 C CA . ALA A 1 68 ? -10.843 -6.798 -11.683 1.00 56.94 68 ALA A CA 1
ATOM 517 C C . ALA A 1 68 ? -11.005 -6.799 -13.224 1.00 56.94 68 ALA A C 1
ATOM 519 O O . ALA A 1 68 ? -10.262 -7.518 -13.899 1.00 56.94 68 ALA A O 1
ATOM 520 N N . PRO A 1 69 ? -11.893 -5.983 -13.837 1.00 52.06 69 PRO A N 1
ATOM 521 C CA . PRO A 1 69 ? -12.324 -6.211 -15.222 1.00 52.06 69 PRO A CA 1
ATOM 522 C C . PRO A 1 69 ? -11.259 -5.874 -16.288 1.00 52.06 69 PRO A C 1
ATOM 524 O O . PRO A 1 69 ? -11.523 -5.953 -17.486 1.00 52.06 69 PRO A O 1
ATOM 527 N N . ASN A 1 70 ? -10.056 -5.445 -15.884 1.00 57.41 70 ASN A N 1
ATOM 528 C CA . ASN A 1 70 ? -9.041 -4.886 -16.784 1.00 57.41 70 ASN A CA 1
ATOM 529 C C . ASN A 1 70 ? -7.603 -4.982 -16.231 1.00 57.41 70 ASN A C 1
ATOM 531 O O . ASN A 1 70 ? -6.701 -4.354 -16.784 1.00 57.41 70 ASN A O 1
ATOM 535 N N . GLY A 1 71 ? -7.376 -5.658 -15.095 1.00 60.03 71 GLY A N 1
ATOM 536 C CA . GLY A 1 71 ? -6.052 -5.739 -14.450 1.00 60.03 71 GLY A CA 1
ATOM 537 C C . GLY A 1 71 ? -5.420 -4.392 -14.054 1.00 60.03 71 GLY A C 1
ATOM 538 O O . GLY A 1 71 ? -4.232 -4.337 -13.745 1.00 60.03 71 GLY A O 1
ATOM 539 N N . THR A 1 72 ? -6.182 -3.294 -14.082 1.00 68.75 72 THR A N 1
ATOM 540 C CA . THR A 1 72 ? -5.673 -1.955 -13.769 1.00 68.75 72 THR A CA 1
ATOM 541 C C . THR A 1 72 ? -5.871 -1.683 -12.283 1.00 68.75 72 THR A C 1
ATOM 543 O O . THR A 1 72 ? -7.002 -1.634 -11.806 1.00 68.75 72 THR A O 1
ATOM 546 N N . VAL A 1 73 ? -4.771 -1.531 -11.545 1.00 75.25 73 VAL A N 1
ATOM 547 C CA . VAL A 1 73 ? -4.799 -1.166 -10.123 1.00 75.25 73 VAL A CA 1
ATOM 548 C C . VAL A 1 73 ? -4.871 0.353 -10.013 1.00 75.25 73 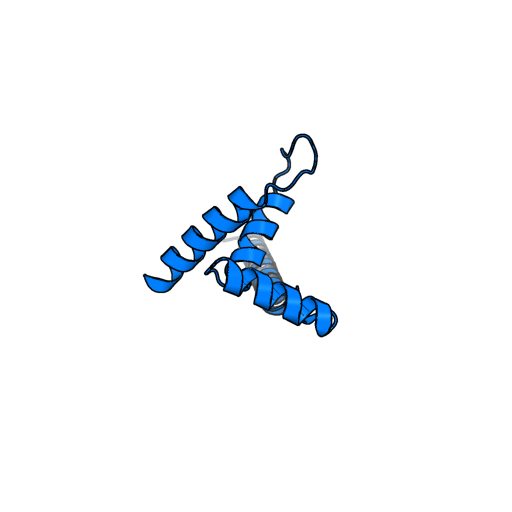VAL A C 1
ATOM 550 O O . VAL A 1 73 ? -3.947 1.049 -10.431 1.00 75.25 73 VAL A O 1
ATOM 553 N N . ASP A 1 74 ? -5.955 0.869 -9.437 1.00 86.12 74 ASP A N 1
ATOM 554 C CA . ASP A 1 74 ? -6.075 2.296 -9.140 1.00 86.12 74 ASP A CA 1
ATOM 555 C C . ASP A 1 74 ? -5.249 2.649 -7.892 1.00 86.12 74 ASP A C 1
ATOM 557 O O . ASP A 1 74 ? -5.562 2.247 -6.767 1.00 86.12 74 ASP A O 1
ATOM 561 N N . LEU A 1 75 ? -4.179 3.421 -8.096 1.00 86.25 75 LEU A N 1
ATOM 562 C CA . LEU A 1 75 ? -3.289 3.877 -7.029 1.00 86.25 75 LEU A CA 1
ATOM 563 C C . LEU A 1 75 ? -4.007 4.731 -5.977 1.00 86.25 75 LEU A C 1
ATOM 565 O O . LEU A 1 75 ? -3.638 4.657 -4.806 1.00 86.25 75 LEU A O 1
ATOM 569 N N . ALA A 1 76 ? -5.031 5.504 -6.348 1.00 90.25 76 ALA A N 1
ATOM 570 C CA . ALA A 1 76 ? -5.789 6.301 -5.386 1.00 90.25 76 ALA A CA 1
ATOM 571 C C . ALA A 1 76 ? -6.560 5.394 -4.416 1.00 90.25 76 ALA A C 1
ATOM 573 O O . ALA A 1 76 ? -6.486 5.581 -3.201 1.00 90.25 76 ALA A O 1
ATOM 574 N N . VAL A 1 77 ? -7.193 4.336 -4.937 1.00 89.50 77 VAL A N 1
ATOM 575 C CA . VAL A 1 77 ? -7.878 3.316 -4.123 1.00 89.50 77 VAL A CA 1
ATOM 576 C C . VAL A 1 77 ? -6.900 2.618 -3.176 1.00 89.50 77 VAL A C 1
ATOM 578 O O . VAL A 1 77 ? -7.228 2.378 -2.011 1.00 89.50 77 VAL A O 1
ATOM 581 N N . ILE A 1 78 ? -5.685 2.321 -3.647 1.00 91.38 78 ILE A N 1
ATOM 582 C CA . ILE A 1 78 ? -4.626 1.745 -2.809 1.00 91.38 78 ILE A CA 1
ATOM 583 C C . ILE A 1 78 ? -4.243 2.694 -1.673 1.00 91.38 78 ILE A C 1
ATOM 585 O O . ILE A 1 78 ? -4.153 2.254 -0.527 1.00 91.38 78 ILE A O 1
ATOM 589 N N . ILE A 1 79 ? -4.031 3.980 -1.958 1.00 94.75 79 ILE A N 1
ATOM 590 C CA . ILE A 1 79 ? -3.628 4.971 -0.952 1.00 94.75 79 ILE A CA 1
ATOM 591 C C . ILE A 1 79 ? -4.732 5.168 0.092 1.00 94.75 79 ILE A C 1
ATOM 593 O O . ILE A 1 79 ? -4.452 5.101 1.290 1.00 94.75 79 ILE A O 1
ATOM 597 N N . ASP A 1 80 ? -5.983 5.345 -0.332 1.00 93.81 80 ASP A N 1
ATOM 598 C CA . ASP A 1 80 ? -7.101 5.556 0.592 1.00 93.81 80 ASP A CA 1
ATOM 599 C C . ASP A 1 80 ? -7.348 4.334 1.478 1.00 93.81 80 ASP A C 1
ATOM 601 O O . ASP A 1 80 ? -7.545 4.464 2.691 1.00 93.81 80 ASP A O 1
ATOM 605 N N . ARG A 1 81 ? -7.243 3.124 0.918 1.00 92.69 81 ARG A N 1
ATOM 606 C CA . ARG A 1 81 ? -7.309 1.902 1.725 1.00 92.69 81 ARG A CA 1
ATOM 607 C C . ARG A 1 81 ? -6.123 1.782 2.681 1.00 92.69 81 ARG A C 1
ATOM 609 O O . ARG A 1 81 ? -6.316 1.377 3.826 1.00 92.69 81 ARG A O 1
ATOM 616 N N . SER A 1 82 ? -4.924 2.169 2.254 1.00 93.88 82 SER A N 1
ATOM 617 C CA . SER A 1 82 ? -3.730 2.136 3.106 1.00 93.88 82 SER A CA 1
ATOM 618 C C . SER A 1 82 ? -3.898 3.046 4.322 1.00 93.88 82 SER A C 1
ATOM 620 O O . SER A 1 82 ? -3.638 2.619 5.445 1.00 93.88 82 SER A O 1
ATOM 622 N N . ARG A 1 83 ? -4.447 4.253 4.128 1.00 94.06 83 ARG A N 1
ATOM 623 C CA . ARG A 1 83 ? -4.803 5.161 5.233 1.00 94.06 83 ARG A CA 1
ATOM 624 C C . ARG A 1 83 ? -5.800 4.522 6.194 1.00 94.06 83 ARG A C 1
ATOM 626 O O . ARG A 1 83 ? -5.622 4.612 7.404 1.00 94.06 83 ARG A O 1
ATOM 633 N N . ALA A 1 84 ? -6.830 3.853 5.674 1.00 91.62 84 ALA A N 1
ATOM 634 C CA . ALA A 1 84 ? -7.807 3.164 6.513 1.00 91.62 84 ALA A CA 1
ATOM 635 C C . ALA A 1 84 ? -7.159 2.056 7.366 1.00 91.62 84 ALA A C 1
ATOM 637 O O . ALA A 1 84 ? -7.467 1.941 8.550 1.00 91.62 84 ALA A O 1
ATOM 638 N N . ILE A 1 85 ? -6.234 1.278 6.794 1.00 90.00 85 ILE A N 1
ATOM 639 C CA . ILE A 1 85 ? -5.488 0.236 7.516 1.00 90.00 85 I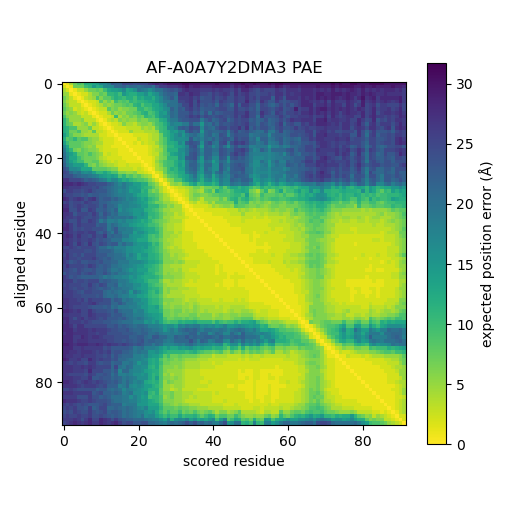LE A CA 1
ATOM 640 C C . ILE A 1 85 ? -4.6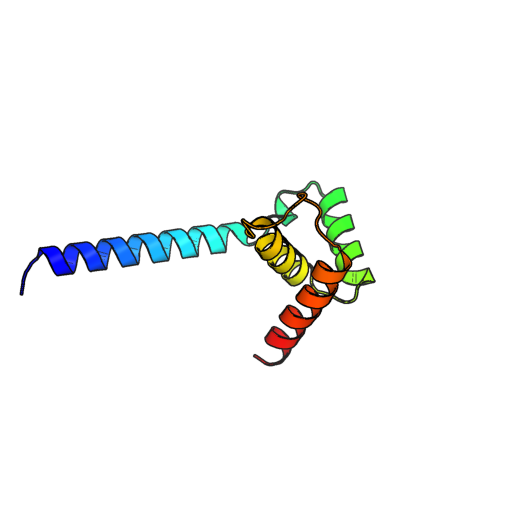06 0.843 8.613 1.00 90.00 85 ILE A C 1
ATOM 642 O O . ILE A 1 85 ? -4.589 0.326 9.730 1.00 90.00 85 ILE A O 1
ATOM 646 N N . ASP A 1 86 ? -3.894 1.933 8.327 1.00 92.25 86 ASP A N 1
ATOM 647 C CA . ASP A 1 86 ? -3.055 2.600 9.328 1.00 92.25 86 ASP A CA 1
ATOM 648 C C . ASP A 1 86 ? -3.891 3.170 10.483 1.00 92.25 86 ASP A C 1
ATOM 650 O O . ASP A 1 86 ? -3.559 2.945 11.646 1.00 92.25 86 ASP A O 1
ATOM 654 N N . LEU A 1 87 ? -5.032 3.805 10.190 1.00 91.19 87 LEU A N 1
ATOM 655 C CA . LEU A 1 87 ? -5.957 4.301 11.217 1.00 91.19 87 LEU A CA 1
ATOM 656 C C . LEU A 1 87 ? -6.532 3.182 12.095 1.00 91.19 87 LEU A C 1
ATOM 658 O O . LEU A 1 87 ? -6.789 3.400 13.277 1.00 91.19 87 LEU A O 1
ATOM 662 N N . LEU A 1 88 ? -6.754 1.989 11.537 1.00 86.88 88 LEU A N 1
ATOM 663 C CA . LEU A 1 88 ? -7.196 0.826 12.311 1.00 86.88 88 LEU A CA 1
ATOM 664 C C . LEU A 1 88 ? -6.112 0.321 13.270 1.00 86.88 88 LEU A C 1
ATOM 666 O O . LEU A 1 88 ? -6.444 -0.225 14.316 1.00 86.88 88 LEU A O 1
ATOM 670 N N . ARG A 1 89 ? -4.833 0.501 12.928 1.00 80.81 89 ARG A N 1
ATOM 671 C CA . ARG A 1 89 ? -3.695 0.064 13.751 1.00 80.81 89 ARG A CA 1
ATOM 672 C C . ARG A 1 89 ? -3.354 1.030 14.865 1.00 80.81 89 ARG A C 1
ATOM 674 O O . ARG A 1 89 ? -2.987 0.579 15.938 1.00 80.81 89 ARG A O 1
ATOM 681 N N . ASP A 1 90 ? -3.482 2.327 14.612 1.00 77.75 90 ASP A N 1
ATOM 682 C CA . ASP A 1 90 ? -3.235 3.366 15.618 1.00 77.75 90 ASP A CA 1
ATOM 683 C C . ASP A 1 90 ? -4.275 3.337 16.757 1.00 77.75 90 ASP A C 1
ATOM 685 O O . ASP A 1 90 ? -4.047 3.832 17.855 1.00 77.75 90 ASP A O 1
ATOM 689 N N . ARG A 1 91 ? -5.434 2.716 16.504 1.00 59.31 91 ARG A N 1
ATOM 690 C CA . ARG A 1 91 ? -6.532 2.558 17.469 1.00 59.31 91 ARG A CA 1
ATOM 691 C C . ARG A 1 91 ? -6.526 1.218 18.219 1.00 59.31 91 ARG A C 1
ATOM 693 O O . ARG A 1 91 ? -7.453 0.985 18.996 1.00 59.31 91 ARG A O 1
ATOM 700 N N . GLY A 1 92 ? -5.570 0.334 17.926 1.00 48.78 92 GLY A N 1
ATOM 701 C CA . GLY A 1 92 ? -5.495 -1.042 18.437 1.00 48.78 92 GLY A CA 1
ATOM 702 C C . GLY A 1 92 ? -4.540 -1.231 19.603 1.00 48.78 92 GLY A C 1
ATOM 703 O O . GLY A 1 92 ? -3.577 -0.445 19.724 1.00 48.78 92 GLY A O 1
#